Protein AF-A0A6A5YVD5-F1 (afdb_monomer_lite)

Sequence (168 aa):
MDSLTIDELMRSSALDKEKQLQRRLLCSKIELEDVVKTMSKLYEPVTNESWEDDMAPVLIGHARLYVFGEQHLVYNLKSLALFKLHKVLMHLTVFGTTPRAITELARYVYDNTLTNEGSDDMDPLRKIIVEFVAIHFPFYEQSPFHKDLMREGGDYPVDLLNVVAKWR

pLDDT: mean 85.33, std 11.87, range [46.28, 97.81]

Organism: NCBI:txid690887

Radius of gyration: 23.16 Å; chains: 1; bounding box: 52×34×79 Å

Secondary structure (DSSP, 8-state):
--SHHHHHHHHHHHHHHHHHHHHHHHHHHHHHHHHHHHHHHT-PPP---STT---HHHHHHHHHHHHHHHHTT-HHHHHHHHHHHHHHHHH----TTHHHHHHHHHHHHHHHS---TT-S---HHHHHHHHHHHHTHHHHHS-HHHHHHHHH-SHHHHHHHHHHHTT-

Structure (mmCIF, N/CA/C/O backbone):
data_AF-A0A6A5YVD5-F1
#
_entry.id   AF-A0A6A5YVD5-F1
#
loop_
_atom_site.group_PDB
_atom_site.id
_atom_site.type_symbol
_atom_site.label_atom_id
_atom_site.label_alt_id
_atom_site.label_comp_id
_atom_site.label_asym_id
_atom_site.label_entity_id
_atom_site.label_seq_id
_atom_site.pdbx_PDB_ins_code
_atom_site.Cartn_x
_atom_site.Cartn_y
_atom_site.Cartn_z
_atom_site.occupancy
_atom_site.B_iso_or_equiv
_atom_site.auth_seq_id
_atom_site.auth_comp_id
_atom_site.auth_asym_id
_atom_site.auth_atom_id
_atom_site.pdbx_PDB_model_num
ATOM 1 N N . MET A 1 1 ? -35.579 -0.989 60.856 1.00 46.28 1 MET A N 1
ATOM 2 C CA . MET A 1 1 ? -34.946 -2.297 60.634 1.00 46.28 1 MET A CA 1
ATOM 3 C C . MET A 1 1 ? -35.535 -2.943 59.391 1.00 46.28 1 MET A C 1
ATOM 5 O O . MET A 1 1 ? -36.512 -3.659 59.508 1.00 46.28 1 MET A O 1
ATOM 9 N N . ASP A 1 2 ? -35.067 -2.758 58.162 1.00 55.97 2 ASP A N 1
ATOM 10 C CA . ASP A 1 2 ? -34.168 -1.799 57.500 1.00 55.97 2 ASP A CA 1
ATOM 11 C C . ASP A 1 2 ? -34.195 -2.232 56.018 1.00 55.97 2 ASP A C 1
ATOM 13 O O . ASP A 1 2 ? -33.373 -3.025 55.578 1.00 55.97 2 ASP A O 1
ATOM 17 N N . SER A 1 3 ? -35.220 -1.832 55.256 1.00 55.12 3 SER A N 1
ATOM 18 C CA . SER A 1 3 ? -35.324 -2.180 53.824 1.00 55.12 3 SER A CA 1
ATOM 19 C C . SER A 1 3 ? -34.491 -1.255 52.930 1.00 55.12 3 SER A C 1
ATOM 21 O O . SER A 1 3 ? -34.108 -1.641 51.831 1.00 55.12 3 SER A O 1
ATOM 23 N N . LEU A 1 4 ? -34.161 -0.057 53.425 1.00 54.00 4 LEU A N 1
ATOM 24 C CA . LEU A 1 4 ? -33.327 0.938 52.744 1.00 54.00 4 LEU A CA 1
ATOM 25 C C . LEU A 1 4 ? -31.858 0.500 52.610 1.00 54.00 4 LEU A C 1
ATOM 27 O O . LEU A 1 4 ? -31.199 0.875 51.646 1.00 54.00 4 LEU A O 1
ATOM 31 N N . THR A 1 5 ? -31.358 -0.355 53.505 1.00 70.00 5 THR A N 1
ATOM 32 C CA . THR A 1 5 ? -29.959 -0.814 53.491 1.00 70.00 5 THR A CA 1
ATOM 33 C C . THR A 1 5 ? -29.679 -1.890 52.449 1.00 70.00 5 THR A C 1
ATOM 35 O O . THR A 1 5 ? -28.557 -1.954 51.959 1.00 70.00 5 THR A O 1
ATOM 38 N N . ILE A 1 6 ? -30.659 -2.725 52.079 1.00 68.06 6 ILE A N 1
ATOM 39 C CA . ILE A 1 6 ? -30.453 -3.794 51.084 1.00 68.06 6 ILE A CA 1
ATOM 40 C C . ILE A 1 6 ? -30.324 -3.201 49.676 1.00 68.06 6 ILE A C 1
ATOM 42 O O . ILE A 1 6 ? -29.406 -3.572 48.945 1.00 68.06 6 ILE A O 1
ATOM 46 N N . ASP A 1 7 ? -31.176 -2.241 49.310 1.00 72.25 7 ASP A N 1
ATOM 47 C CA . ASP A 1 7 ? -31.095 -1.558 48.010 1.00 72.25 7 ASP A CA 1
ATOM 48 C C . ASP A 1 7 ? -29.817 -0.715 47.877 1.00 72.25 7 ASP A C 1
ATOM 50 O O . ASP A 1 7 ? -29.193 -0.686 46.810 1.00 72.25 7 ASP A O 1
ATOM 54 N N . GLU A 1 8 ? -29.376 -0.072 48.961 1.00 75.00 8 GLU A N 1
ATOM 55 C CA . GLU A 1 8 ? -28.088 0.628 49.007 1.00 75.00 8 GLU A CA 1
ATOM 56 C C . GLU A 1 8 ? -26.902 -0.339 48.874 1.00 75.00 8 GLU A C 1
ATOM 58 O O . GLU A 1 8 ? -25.958 -0.051 48.131 1.00 75.00 8 GLU A O 1
ATOM 63 N N . LEU A 1 9 ? -26.970 -1.521 49.501 1.00 73.38 9 LEU A N 1
ATOM 64 C CA . LEU A 1 9 ? -25.958 -2.571 49.345 1.00 73.38 9 LEU A CA 1
ATOM 65 C C . LEU A 1 9 ? -25.892 -3.090 47.903 1.00 73.38 9 LEU A C 1
ATOM 67 O O . LEU A 1 9 ? -24.804 -3.277 47.355 1.00 73.38 9 LEU A O 1
ATOM 71 N N . MET A 1 10 ? -27.052 -3.305 47.279 1.00 74.56 10 MET A N 1
ATOM 72 C CA . MET A 1 10 ? -27.159 -3.807 45.908 1.00 74.56 10 MET A CA 1
ATOM 73 C C . MET A 1 10 ? -26.636 -2.783 44.893 1.00 74.56 10 MET A C 1
ATOM 75 O O . MET A 1 10 ? -25.894 -3.159 43.983 1.00 74.56 10 MET A O 1
ATOM 79 N N . ARG A 1 11 ? -26.929 -1.486 45.076 1.00 73.56 11 ARG A N 1
ATOM 80 C CA . ARG A 1 11 ? -26.352 -0.406 44.251 1.00 73.56 11 ARG A CA 1
ATOM 81 C C . ARG A 1 11 ? -24.844 -0.265 44.442 1.00 73.56 11 ARG A C 1
ATOM 83 O O . ARG A 1 11 ? -24.129 -0.109 43.456 1.00 73.56 11 ARG A O 1
ATOM 90 N N . SER A 1 12 ? -24.358 -0.356 45.680 1.00 75.25 12 SER A N 1
ATOM 91 C CA . SER A 1 12 ? -22.923 -0.315 45.991 1.00 75.25 12 SER A CA 1
ATOM 92 C C . SER A 1 12 ? -22.172 -1.481 45.333 1.00 75.25 12 SER A C 1
ATOM 94 O O . SER A 1 12 ? -21.167 -1.273 44.653 1.00 75.25 12 SER A O 1
ATOM 96 N N . SER A 1 13 ? -22.720 -2.699 45.423 1.00 83.06 13 SER A N 1
ATOM 97 C CA . SER A 1 13 ? -22.162 -3.892 44.773 1.00 83.06 13 SER A CA 1
ATOM 98 C C . SER A 1 13 ? -22.166 -3.792 43.244 1.00 83.06 13 SER A C 1
ATOM 100 O O . SER A 1 13 ? -21.196 -4.190 42.597 1.00 83.06 13 SER A O 1
ATOM 102 N N . ALA A 1 14 ? -23.235 -3.253 42.649 1.00 78.81 14 ALA A N 1
ATOM 103 C CA . ALA A 1 14 ? -23.323 -3.055 41.204 1.00 78.81 14 ALA A CA 1
ATOM 104 C C . ALA A 1 14 ? -22.283 -2.039 40.698 1.00 78.81 14 ALA A C 1
ATOM 106 O O . ALA A 1 14 ? -21.592 -2.313 39.716 1.00 78.81 14 ALA A O 1
ATOM 107 N N . LEU A 1 15 ? -22.109 -0.919 41.408 1.00 76.94 15 LEU A N 1
ATOM 108 C CA . LEU A 1 15 ? -21.115 0.105 41.076 1.00 76.94 15 LEU A CA 1
ATOM 109 C C . LEU A 1 15 ? -19.675 -0.424 41.197 1.00 76.94 15 LEU A C 1
ATOM 111 O O . LEU A 1 15 ? -18.804 -0.061 40.406 1.00 76.94 15 LEU A O 1
ATOM 115 N N . ASP A 1 16 ? -19.415 -1.298 42.170 1.00 87.19 16 ASP A N 1
ATOM 116 C CA . ASP A 1 16 ? -18.094 -1.899 42.365 1.00 87.19 16 ASP A CA 1
ATOM 117 C C . ASP A 1 16 ? -17.755 -2.919 41.262 1.00 87.19 16 ASP A C 1
ATOM 119 O O . ASP A 1 16 ? -16.641 -2.936 40.731 1.00 87.19 16 ASP A O 1
ATOM 123 N N . LYS A 1 17 ? -18.752 -3.702 40.823 1.00 83.06 17 LYS A N 1
ATOM 124 C CA . LYS A 1 17 ? -18.629 -4.600 39.662 1.00 83.06 17 LYS A CA 1
ATOM 125 C C . LYS A 1 17 ? -18.361 -3.833 38.368 1.00 83.06 17 LYS A C 1
ATOM 127 O O . LYS A 1 17 ? -17.508 -4.251 37.588 1.00 83.06 17 LYS A O 1
ATOM 132 N N . GLU A 1 18 ? -19.042 -2.710 38.148 1.00 82.38 18 GLU A N 1
ATOM 133 C CA . GLU A 1 18 ? -18.822 -1.860 36.974 1.00 82.38 18 GLU A CA 1
ATOM 134 C C . GLU A 1 18 ? -17.401 -1.279 36.958 1.00 82.38 18 GLU A C 1
ATOM 136 O O . GLU A 1 18 ? -16.694 -1.385 35.953 1.00 82.38 18 GLU A O 1
ATOM 141 N N . LYS A 1 19 ? -16.924 -0.760 38.097 1.00 78.12 19 LYS A N 1
ATOM 142 C CA . LYS A 1 19 ? -15.542 -0.273 38.242 1.00 78.12 19 LYS A CA 1
ATOM 143 C C . LYS A 1 19 ? -14.507 -1.376 38.021 1.00 78.12 19 LYS A C 1
ATOM 145 O O . LYS A 1 19 ? -13.480 -1.125 37.387 1.00 78.12 19 LYS A O 1
ATOM 150 N N . GLN A 1 20 ? -14.750 -2.593 38.512 1.00 84.56 20 GLN A N 1
ATOM 151 C CA . GLN A 1 20 ? -13.879 -3.741 38.235 1.00 84.56 20 GLN A CA 1
ATOM 152 C C . GLN A 1 20 ? -13.856 -4.096 36.748 1.00 84.56 20 GLN A C 1
ATOM 154 O O . GLN A 1 20 ? -12.785 -4.366 36.204 1.00 84.56 20 GLN A O 1
ATOM 159 N N . LEU A 1 21 ? -15.010 -4.069 36.080 1.00 76.44 21 LEU A N 1
ATOM 160 C CA . LEU A 1 21 ? -15.103 -4.358 34.652 1.00 76.44 21 LEU A CA 1
ATOM 161 C C . LEU A 1 21 ? -14.338 -3.314 33.828 1.00 76.44 21 LEU A C 1
ATOM 163 O O . LEU A 1 21 ? -13.532 -3.680 32.975 1.00 76.44 21 LEU A O 1
ATOM 167 N N . GLN A 1 22 ? -14.508 -2.028 34.143 1.00 76.69 22 GLN A N 1
ATOM 168 C CA . GLN A 1 22 ? -13.778 -0.932 33.501 1.00 76.69 22 GLN A CA 1
ATOM 169 C C . GLN A 1 22 ? -12.262 -1.051 33.709 1.00 76.69 22 GLN A C 1
ATOM 171 O O . GLN A 1 22 ? -11.500 -0.898 32.756 1.00 76.69 22 GLN A O 1
ATOM 176 N N . ARG A 1 23 ? -11.808 -1.396 34.924 1.00 77.25 23 ARG A N 1
ATOM 177 C CA . ARG A 1 23 ? -10.381 -1.642 35.201 1.00 77.25 23 ARG A CA 1
ATOM 178 C C . ARG A 1 23 ? -9.830 -2.820 34.404 1.00 77.25 23 ARG A C 1
ATOM 180 O O . ARG A 1 23 ? -8.729 -2.714 33.875 1.00 77.25 23 ARG A O 1
ATOM 187 N N . ARG A 1 24 ? -10.579 -3.922 34.290 1.00 80.50 24 ARG A N 1
ATOM 188 C CA . ARG A 1 24 ? -10.171 -5.093 33.494 1.00 80.50 24 ARG A CA 1
ATOM 189 C C . ARG A 1 24 ? -10.073 -4.764 32.010 1.00 80.50 24 ARG A C 1
ATOM 191 O O . ARG A 1 24 ? -9.079 -5.122 31.388 1.00 80.50 24 ARG A O 1
ATOM 198 N N . LEU A 1 25 ? -11.062 -4.056 31.466 1.00 77.62 25 LEU A N 1
ATOM 199 C CA . LEU A 1 25 ? -11.047 -3.600 30.076 1.00 77.62 25 LEU A CA 1
ATOM 200 C C . LEU A 1 25 ? -9.847 -2.686 29.814 1.00 77.62 25 LEU A C 1
ATOM 202 O O . LEU A 1 25 ? -9.116 -2.901 28.850 1.00 77.62 25 LEU A O 1
ATOM 206 N N . LEU A 1 26 ? -9.586 -1.730 30.708 1.00 69.38 26 LEU A N 1
ATOM 207 C CA . LEU A 1 26 ? -8.443 -0.829 30.594 1.00 69.38 26 LEU A CA 1
ATOM 208 C C . LEU A 1 26 ? -7.100 -1.577 30.675 1.00 69.38 26 LEU A C 1
ATOM 210 O O . LEU A 1 26 ? -6.241 -1.353 29.830 1.00 69.38 26 LEU A O 1
ATOM 214 N N . CYS A 1 27 ? -6.937 -2.500 31.630 1.00 61.19 27 CYS A N 1
ATOM 215 C CA . CYS A 1 27 ? -5.726 -3.321 31.766 1.00 61.19 27 CYS A CA 1
ATOM 216 C C . CYS A 1 27 ? -5.493 -4.188 30.520 1.00 61.19 27 CYS A C 1
ATOM 218 O O . CYS A 1 27 ? -4.401 -4.182 29.964 1.00 61.19 27 CYS A O 1
ATOM 220 N N . SER A 1 28 ? -6.545 -4.844 30.012 1.00 61.09 28 SER A N 1
ATOM 221 C CA . SER A 1 28 ? -6.461 -5.651 28.788 1.00 61.09 28 SER A CA 1
ATOM 222 C C . SER A 1 28 ? -6.093 -4.819 27.558 1.00 61.09 28 SER A C 1
ATOM 224 O O . SER A 1 28 ? -5.348 -5.278 26.698 1.00 61.09 28 SER A O 1
ATOM 226 N N . LYS A 1 29 ? -6.575 -3.572 27.480 1.00 68.75 29 LYS A N 1
ATOM 227 C CA . LYS A 1 29 ? -6.246 -2.655 26.389 1.00 68.75 29 LYS A CA 1
ATOM 228 C C . LYS A 1 29 ? -4.763 -2.276 26.416 1.00 68.75 29 LYS A C 1
ATOM 230 O O . LYS A 1 29 ? -4.119 -2.341 25.376 1.00 68.75 29 LYS A O 1
ATOM 235 N N . ILE A 1 30 ? -4.230 -1.958 27.598 1.00 65.75 30 ILE A N 1
ATOM 236 C CA . ILE A 1 30 ? -2.808 -1.634 27.798 1.00 65.75 30 ILE A CA 1
ATOM 237 C C . ILE A 1 30 ? -1.920 -2.839 27.447 1.00 65.75 30 ILE A C 1
ATOM 239 O O . ILE A 1 30 ? -0.968 -2.698 26.685 1.00 65.75 30 ILE A O 1
ATOM 243 N N . GLU A 1 31 ? -2.261 -4.037 27.930 1.00 70.75 31 GLU A N 1
ATOM 244 C CA . GLU A 1 31 ? -1.510 -5.265 27.626 1.00 70.75 31 GLU A CA 1
ATOM 245 C C . GLU A 1 31 ? -1.494 -5.573 26.123 1.00 70.75 31 GLU A C 1
ATOM 247 O O . GLU A 1 31 ? -0.453 -5.920 25.564 1.00 70.75 31 GLU A O 1
ATOM 252 N N . LEU A 1 32 ? -2.630 -5.405 25.441 1.00 63.78 32 LEU A N 1
ATOM 253 C CA . LEU A 1 32 ? -2.715 -5.595 23.995 1.00 63.78 32 LEU A CA 1
ATOM 254 C C . LEU A 1 32 ? -1.869 -4.571 23.227 1.00 63.78 32 LEU A C 1
ATOM 256 O O . LEU A 1 32 ? -1.221 -4.943 22.249 1.00 63.78 32 LEU A O 1
ATOM 260 N N . GLU A 1 33 ? -1.843 -3.308 23.657 1.00 72.06 33 GLU A N 1
ATOM 261 C CA . GLU A 1 33 ? -1.006 -2.267 23.047 1.00 72.06 33 GLU A CA 1
ATOM 262 C C . GLU A 1 33 ? 0.495 -2.590 23.187 1.00 72.06 33 GLU A C 1
ATOM 264 O O . GLU A 1 33 ? 1.237 -2.516 22.201 1.00 72.06 33 GLU A O 1
ATOM 269 N N . ASP A 1 34 ? 0.941 -3.035 24.365 1.00 74.38 34 ASP A N 1
ATOM 270 C CA . ASP A 1 34 ? 2.340 -3.412 24.610 1.00 74.38 34 ASP A CA 1
ATOM 271 C C . ASP A 1 34 ? 2.759 -4.687 23.862 1.00 74.38 34 ASP A C 1
ATOM 273 O O . ASP A 1 34 ? 3.868 -4.755 23.315 1.00 74.38 34 ASP A O 1
ATOM 277 N N . VAL A 1 35 ? 1.874 -5.686 23.769 1.00 70.62 35 VAL A N 1
ATOM 278 C CA . VAL A 1 35 ? 2.112 -6.901 22.972 1.00 70.62 35 VAL A CA 1
ATOM 279 C C . VAL A 1 35 ? 2.253 -6.549 21.494 1.00 70.62 35 VAL A C 1
ATOM 281 O O . VAL A 1 35 ? 3.215 -6.975 20.855 1.00 70.62 35 VAL A O 1
ATOM 284 N N . VAL A 1 36 ? 1.354 -5.726 20.948 1.00 66.62 36 VAL A N 1
ATOM 285 C CA . VAL A 1 36 ? 1.413 -5.281 19.546 1.00 66.62 36 VAL A CA 1
ATOM 286 C C . VAL A 1 36 ? 2.699 -4.503 19.276 1.00 66.62 36 VAL A C 1
ATOM 288 O O . VAL A 1 36 ? 3.376 -4.758 18.277 1.00 66.62 36 VAL A O 1
ATOM 291 N N . LYS A 1 37 ? 3.090 -3.608 20.187 1.00 69.12 37 LYS A N 1
ATOM 292 C CA . LYS A 1 37 ? 4.333 -2.832 20.094 1.00 69.12 37 LYS A CA 1
ATOM 293 C C . LYS A 1 37 ? 5.582 -3.715 20.148 1.00 69.12 37 LYS A C 1
ATOM 295 O O . LYS A 1 37 ? 6.540 -3.479 19.412 1.00 69.12 37 LYS A O 1
ATOM 300 N N . THR A 1 38 ? 5.570 -4.749 20.983 1.00 75.38 38 THR A N 1
ATOM 301 C CA . THR A 1 38 ? 6.674 -5.712 21.098 1.00 75.38 38 THR A CA 1
ATOM 302 C C . THR A 1 38 ? 6.762 -6.604 19.860 1.00 75.38 38 THR A C 1
ATOM 304 O O . THR A 1 38 ? 7.831 -6.724 19.267 1.00 75.38 38 THR A O 1
ATOM 307 N N . MET A 1 39 ? 5.637 -7.154 19.394 1.00 70.50 39 MET A N 1
ATOM 308 C CA . MET A 1 39 ? 5.572 -7.954 18.163 1.00 70.50 39 MET A CA 1
ATOM 309 C C . MET A 1 39 ? 5.971 -7.149 16.920 1.00 70.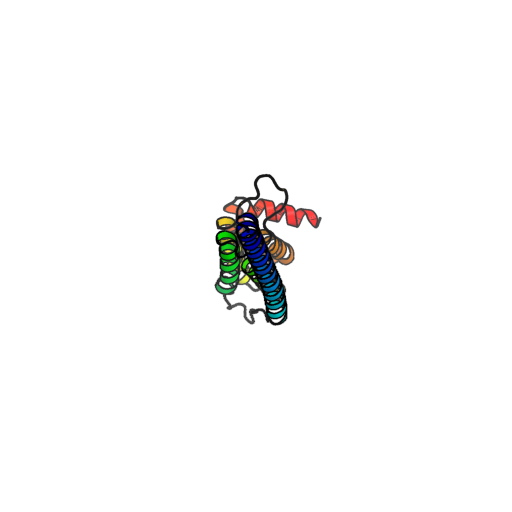50 39 MET A C 1
ATOM 311 O O . MET A 1 39 ? 6.584 -7.688 16.005 1.00 70.50 39 MET A O 1
ATOM 315 N N . SER A 1 40 ? 5.651 -5.854 16.893 1.00 66.25 40 SER A N 1
ATOM 316 C CA . SER A 1 40 ? 6.081 -4.913 15.856 1.00 66.25 40 SER A CA 1
ATOM 317 C C . SER A 1 40 ? 7.605 -4.721 15.849 1.00 66.25 40 SER A C 1
ATOM 319 O O . SER A 1 40 ? 8.207 -4.722 14.777 1.00 66.25 40 SER A O 1
ATOM 321 N N . LYS A 1 41 ? 8.252 -4.630 17.021 1.00 70.00 41 LYS A N 1
ATOM 322 C CA . LYS A 1 41 ? 9.721 -4.537 17.129 1.00 70.00 41 LYS A CA 1
ATOM 323 C C . LYS A 1 41 ? 10.456 -5.805 16.696 1.00 70.00 41 LYS A C 1
ATOM 325 O O . LYS A 1 41 ? 11.581 -5.699 16.228 1.00 70.00 41 LYS A O 1
ATOM 330 N N . LEU A 1 42 ? 9.840 -6.970 16.874 1.00 76.81 42 LEU A N 1
ATOM 331 C CA . LEU A 1 42 ? 10.429 -8.272 16.546 1.00 76.81 42 LEU A CA 1
ATOM 332 C C . LEU A 1 42 ? 10.140 -8.725 15.108 1.00 76.81 42 LEU A C 1
ATOM 334 O O . LEU A 1 42 ? 10.544 -9.816 14.719 1.00 76.81 42 LEU A O 1
ATOM 338 N N . TYR A 1 43 ? 9.401 -7.933 14.330 1.00 81.50 43 TYR A N 1
ATOM 339 C CA . TYR A 1 43 ? 9.059 -8.304 12.965 1.00 81.50 43 TYR A CA 1
ATOM 340 C C . TYR A 1 43 ? 10.217 -8.013 12.010 1.00 81.50 43 TYR A C 1
ATOM 342 O O . TYR A 1 43 ? 10.510 -6.854 11.706 1.00 81.50 43 TYR A O 1
ATOM 350 N N . GLU A 1 44 ? 10.818 -9.079 11.495 1.00 85.06 44 GLU A N 1
ATOM 351 C CA . GLU A 1 44 ? 11.715 -9.025 10.346 1.00 85.06 44 GLU A CA 1
ATOM 352 C C . GLU A 1 44 ? 10.873 -9.075 9.059 1.00 85.06 44 GLU A C 1
ATOM 354 O O . GLU A 1 44 ? 10.067 -9.997 8.886 1.00 85.06 44 GLU A O 1
ATOM 359 N N . PRO A 1 45 ? 10.969 -8.061 8.179 1.00 82.88 45 PRO A N 1
ATOM 360 C CA . PRO A 1 45 ? 10.186 -8.033 6.956 1.00 82.88 45 PRO A CA 1
ATOM 361 C C . PRO A 1 45 ? 10.681 -9.097 5.980 1.00 82.88 45 PRO A C 1
ATOM 363 O O . PRO A 1 45 ? 11.880 -9.246 5.769 1.00 82.88 45 PRO A O 1
ATOM 366 N N . VAL A 1 46 ? 9.740 -9.783 5.330 1.00 84.62 46 VAL A N 1
ATOM 367 C CA . VAL A 1 46 ? 10.060 -10.593 4.151 1.00 84.62 46 VAL A CA 1
ATOM 368 C C . VAL A 1 46 ? 10.552 -9.653 3.053 1.00 84.62 46 VAL A C 1
ATOM 370 O O . VAL A 1 46 ? 9.842 -8.714 2.684 1.00 84.62 46 VAL A O 1
ATOM 373 N N . THR A 1 47 ? 11.751 -9.907 2.546 1.00 83.00 47 THR A N 1
ATOM 374 C CA . THR A 1 47 ? 12.360 -9.182 1.428 1.00 83.00 47 THR A CA 1
ATOM 375 C C . THR A 1 47 ? 12.426 -10.074 0.200 1.00 83.00 47 THR A C 1
ATOM 377 O O . THR A 1 47 ? 12.463 -11.296 0.321 1.00 83.00 47 THR A O 1
ATOM 380 N N . ASN A 1 48 ? 12.465 -9.460 -0.978 1.00 84.81 48 ASN A N 1
ATOM 381 C CA . ASN A 1 48 ? 12.852 -10.159 -2.193 1.00 84.81 48 ASN A CA 1
ATOM 382 C C . ASN A 1 48 ? 14.379 -10.192 -2.315 1.00 84.81 48 ASN A C 1
ATOM 384 O O . ASN A 1 48 ? 15.050 -9.183 -2.093 1.00 84.81 48 ASN A O 1
ATOM 388 N N . GLU A 1 49 ? 14.913 -11.349 -2.688 1.00 85.38 49 GLU A N 1
ATOM 389 C CA . GLU A 1 49 ? 16.339 -11.541 -2.971 1.00 85.38 49 GLU A CA 1
ATOM 390 C C . GLU A 1 49 ? 16.598 -11.594 -4.482 1.00 85.38 49 GLU A C 1
ATOM 392 O O . GLU A 1 49 ? 17.702 -11.297 -4.941 1.00 85.38 49 GLU A O 1
ATOM 397 N N . SER A 1 50 ? 15.566 -11.928 -5.262 1.00 81.19 50 SER A N 1
ATOM 398 C CA . SER A 1 50 ? 15.631 -12.096 -6.708 1.00 81.19 50 SER A CA 1
ATOM 399 C C . SER A 1 50 ? 14.577 -11.265 -7.438 1.00 81.19 50 SER A C 1
ATOM 401 O O . SER A 1 50 ? 13.519 -10.915 -6.913 1.00 81.19 50 SER A O 1
ATOM 403 N N . TRP A 1 51 ? 14.852 -10.983 -8.711 1.00 76.38 51 TRP A N 1
ATOM 404 C CA . TRP A 1 51 ? 13.900 -10.371 -9.635 1.00 76.38 51 TRP A CA 1
ATOM 405 C C . TRP A 1 51 ? 12.743 -11.310 -10.004 1.00 76.38 51 TRP A C 1
ATOM 407 O O . TRP A 1 51 ? 11.730 -10.833 -10.508 1.00 76.38 51 TRP A O 1
ATOM 417 N N . GLU A 1 52 ? 12.871 -12.614 -9.754 1.00 77.56 52 GLU A N 1
ATOM 418 C CA . GLU A 1 52 ? 11.817 -13.614 -9.988 1.00 77.56 52 GLU A CA 1
ATOM 419 C C . GLU A 1 52 ? 10.791 -13.683 -8.846 1.00 77.56 52 GLU A C 1
ATOM 421 O O . GLU A 1 52 ? 9.701 -14.222 -9.039 1.00 77.56 52 GLU A O 1
ATOM 426 N N . ASP A 1 53 ? 11.110 -13.117 -7.678 1.00 84.31 53 ASP A N 1
ATOM 427 C CA . ASP A 1 53 ? 10.267 -13.220 -6.489 1.00 84.31 53 ASP A CA 1
ATOM 428 C C . ASP A 1 53 ? 8.958 -12.437 -6.672 1.00 84.31 53 ASP A C 1
ATOM 430 O O . ASP A 1 53 ? 8.948 -11.204 -6.769 1.00 84.31 53 ASP A O 1
ATOM 434 N N . ASP A 1 54 ? 7.826 -13.147 -6.677 1.00 87.69 54 ASP A N 1
ATOM 435 C CA . ASP A 1 54 ? 6.506 -12.518 -6.685 1.00 87.69 54 ASP A CA 1
ATOM 436 C C . ASP A 1 54 ? 6.094 -12.123 -5.261 1.00 87.69 54 ASP A C 1
ATOM 438 O O . ASP A 1 54 ? 5.610 -12.932 -4.466 1.00 87.69 54 ASP A O 1
ATOM 442 N N . MET A 1 55 ? 6.279 -10.842 -4.941 1.00 92.06 55 MET A N 1
ATOM 443 C CA . MET A 1 55 ? 5.918 -10.273 -3.640 1.00 92.06 55 MET A CA 1
ATOM 444 C C . MET A 1 55 ? 4.430 -9.914 -3.520 1.00 92.06 55 MET A C 1
ATOM 446 O O . MET A 1 55 ? 3.983 -9.567 -2.422 1.00 92.06 55 MET A O 1
ATOM 450 N N . ALA A 1 56 ? 3.636 -10.009 -4.597 1.00 93.50 56 ALA A N 1
ATOM 451 C CA . ALA A 1 56 ? 2.224 -9.623 -4.576 1.00 93.50 56 ALA A CA 1
ATOM 452 C C . ALA A 1 56 ? 1.413 -10.350 -3.483 1.00 93.50 56 ALA A C 1
ATOM 454 O O . ALA A 1 56 ? 0.710 -9.668 -2.731 1.00 93.50 56 ALA A O 1
ATOM 455 N N . PRO A 1 57 ? 1.537 -11.682 -3.283 1.00 94.88 57 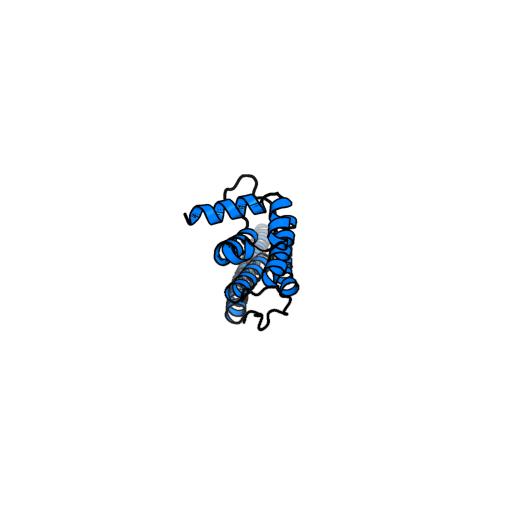PRO A N 1
ATOM 456 C CA . PRO A 1 57 ? 0.775 -12.387 -2.251 1.00 94.88 57 PRO A CA 1
ATOM 457 C C . PRO A 1 57 ? 1.089 -11.906 -0.830 1.00 94.88 57 PRO A C 1
ATOM 459 O O . PRO A 1 57 ? 0.185 -11.807 0.000 1.00 94.88 57 PRO A O 1
ATOM 462 N N . VAL A 1 58 ? 2.355 -11.572 -0.550 1.00 93.94 58 VAL A N 1
ATOM 463 C CA . VAL A 1 58 ? 2.791 -11.067 0.762 1.00 93.94 58 VAL A CA 1
ATOM 464 C C . VAL A 1 58 ? 2.212 -9.677 1.009 1.00 93.94 58 VAL A C 1
ATOM 466 O O . VAL A 1 58 ? 1.623 -9.424 2.062 1.00 93.94 58 VAL A O 1
ATOM 469 N N . LEU A 1 59 ? 2.338 -8.785 0.026 1.00 95.88 59 LEU A N 1
ATOM 470 C CA . LEU A 1 59 ? 1.851 -7.411 0.115 1.00 95.88 59 LEU A CA 1
ATOM 471 C C . LEU A 1 59 ? 0.323 -7.360 0.259 1.00 95.88 59 LEU A C 1
ATOM 473 O O . LEU A 1 59 ? -0.199 -6.725 1.178 1.00 95.88 59 LEU A O 1
ATOM 477 N N . ILE A 1 60 ? -0.394 -8.090 -0.601 1.00 97.38 60 ILE A N 1
ATOM 478 C CA . ILE A 1 60 ? -1.859 -8.188 -0.568 1.00 97.38 60 ILE A CA 1
ATOM 479 C C . ILE A 1 60 ? -2.324 -8.871 0.724 1.00 97.38 60 ILE A C 1
ATOM 481 O O . ILE A 1 60 ? -3.360 -8.500 1.270 1.00 97.38 60 ILE A O 1
ATOM 485 N N . GLY A 1 61 ? -1.561 -9.827 1.261 1.00 97.19 61 GLY A N 1
ATOM 486 C CA . GLY A 1 61 ? -1.841 -10.451 2.555 1.00 97.19 61 GLY A CA 1
ATOM 487 C C . GLY A 1 61 ? -1.918 -9.435 3.699 1.00 97.19 61 GLY A C 1
ATOM 488 O O . GLY A 1 61 ? -2.884 -9.445 4.466 1.00 97.19 61 GLY A O 1
ATOM 489 N N . HIS A 1 62 ? -0.959 -8.507 3.782 1.00 9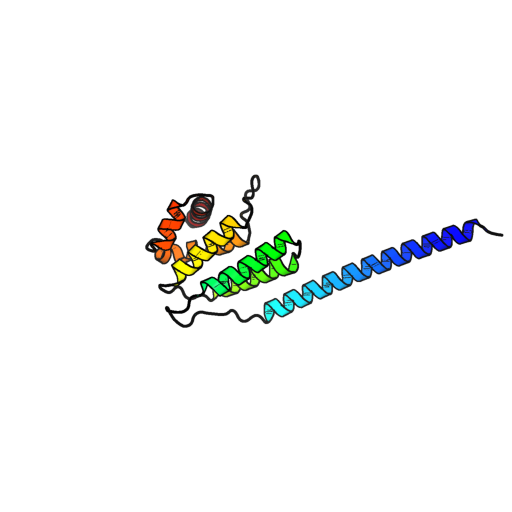6.12 62 HIS A N 1
ATOM 490 C CA . HIS A 1 62 ? -1.008 -7.431 4.782 1.00 96.12 62 HIS A CA 1
ATOM 491 C C . HIS A 1 62 ? -2.161 -6.457 4.528 1.00 96.12 62 HIS A C 1
ATOM 493 O O . HIS A 1 62 ? -2.851 -6.079 5.473 1.00 96.12 62 HIS A O 1
ATOM 499 N N . ALA A 1 63 ? -2.424 -6.091 3.271 1.00 97.62 63 ALA A N 1
ATOM 500 C CA . ALA A 1 63 ? -3.550 -5.220 2.932 1.00 97.62 63 ALA A CA 1
ATOM 501 C C . ALA A 1 63 ? -4.907 -5.853 3.293 1.00 97.62 63 ALA A C 1
ATOM 503 O O . ALA A 1 63 ? -5.772 -5.182 3.850 1.00 97.62 63 ALA A O 1
ATOM 504 N N . ARG A 1 64 ? -5.080 -7.161 3.070 1.00 97.81 64 ARG A N 1
ATOM 505 C CA . ARG A 1 64 ? -6.274 -7.908 3.498 1.00 97.81 64 ARG A CA 1
ATOM 506 C C . ARG A 1 64 ? -6.455 -7.876 5.008 1.00 97.81 64 ARG A C 1
ATOM 508 O O . ARG A 1 64 ? -7.566 -7.658 5.475 1.00 97.81 64 ARG A O 1
ATOM 515 N N . LEU A 1 65 ? -5.378 -8.061 5.774 1.00 96.81 65 LEU A N 1
ATOM 516 C CA . LEU A 1 65 ? -5.430 -7.959 7.237 1.00 96.81 65 LEU A CA 1
ATOM 517 C C . LEU A 1 65 ? -5.768 -6.542 7.708 1.00 96.81 65 LEU A C 1
ATOM 519 O O . LEU A 1 65 ? -6.485 -6.389 8.695 1.00 96.81 65 LEU A O 1
ATOM 523 N N . TYR A 1 66 ? -5.290 -5.518 7.001 1.00 96.69 66 TYR A N 1
ATOM 524 C CA . TYR A 1 66 ? -5.659 -4.132 7.270 1.00 96.69 66 TYR A CA 1
ATOM 525 C C . TYR A 1 66 ? -7.158 -3.900 7.062 1.00 96.69 66 TYR A C 1
ATOM 527 O O . TYR A 1 66 ? -7.836 -3.439 7.979 1.00 96.69 66 TYR A O 1
ATOM 535 N N . VAL A 1 67 ? -7.675 -4.272 5.885 1.00 96.50 67 VAL A N 1
ATOM 536 C CA . VAL A 1 67 ? -9.096 -4.138 5.526 1.00 96.50 67 VAL A CA 1
ATOM 537 C C . VAL A 1 67 ? -9.968 -4.935 6.494 1.00 96.50 67 VAL A C 1
ATOM 539 O O . VAL A 1 67 ? -10.960 -4.418 6.996 1.00 96.50 67 VAL A O 1
ATOM 542 N N . PHE A 1 68 ? -9.563 -6.158 6.838 1.00 96.94 68 PHE A N 1
ATOM 543 C CA . PHE A 1 68 ? -10.240 -6.980 7.839 1.00 96.94 68 PHE A CA 1
ATOM 544 C C . PHE A 1 68 ? -10.269 -6.294 9.213 1.00 96.94 68 PHE A C 1
ATOM 546 O O . PHE A 1 68 ? -11.304 -6.261 9.877 1.00 96.94 68 PHE A O 1
ATOM 553 N N . GLY A 1 69 ? -9.140 -5.722 9.640 1.00 94.25 69 GLY A N 1
ATOM 554 C CA . GLY A 1 69 ? -9.047 -4.975 10.890 1.00 94.25 69 GLY A CA 1
ATOM 555 C C . GLY A 1 69 ? -9.991 -3.774 10.926 1.00 94.25 69 GLY A C 1
ATOM 556 O O . GLY A 1 69 ? -10.594 -3.521 11.965 1.00 94.25 69 GLY A O 1
ATOM 557 N N . GLU A 1 70 ? -10.165 -3.080 9.802 1.00 93.44 70 GLU A N 1
ATOM 558 C CA . GLU A 1 70 ? -11.134 -1.988 9.679 1.00 93.44 70 GLU A CA 1
ATOM 559 C C . GLU A 1 70 ? -12.581 -2.495 9.717 1.00 93.44 70 GLU A C 1
ATOM 561 O O . GLU A 1 70 ? -13.365 -2.059 10.556 1.00 93.44 70 GLU A O 1
ATOM 566 N N . GLN A 1 71 ? -12.926 -3.469 8.870 1.00 94.31 71 GLN A N 1
ATOM 567 C CA . GLN A 1 71 ? -14.288 -4.003 8.745 1.00 94.31 71 GLN A CA 1
ATOM 568 C C . GLN A 1 71 ? -14.822 -4.604 10.051 1.00 94.31 71 GLN A C 1
ATOM 570 O O . GLN A 1 71 ? -16.016 -4.524 10.334 1.00 94.31 71 GLN A O 1
ATOM 575 N N . HIS A 1 72 ? -13.940 -5.199 10.855 1.00 95.00 72 HIS A N 1
ATOM 576 C CA . HIS A 1 72 ? -14.293 -5.830 12.126 1.00 95.00 72 HIS A CA 1
ATOM 577 C C . HIS A 1 72 ? -13.941 -4.980 13.357 1.00 95.00 72 HIS A C 1
ATOM 579 O O . HIS A 1 72 ? -14.031 -5.477 14.479 1.00 95.00 72 HIS A O 1
ATOM 585 N N . LEU A 1 73 ? -13.549 -3.712 13.168 1.00 92.19 73 LEU A N 1
ATOM 586 C CA . LEU A 1 73 ? -13.194 -2.765 14.238 1.00 92.19 73 LEU A CA 1
ATOM 587 C C . LEU A 1 73 ? -12.077 -3.277 15.170 1.00 92.19 73 LEU A C 1
ATOM 589 O O . LEU A 1 73 ? -11.990 -2.918 16.347 1.00 92.19 73 LEU A O 1
ATOM 593 N N . VAL A 1 74 ? -11.184 -4.113 14.638 1.00 93.75 74 VAL A N 1
ATOM 594 C CA . VAL A 1 74 ? -9.995 -4.627 15.326 1.00 93.75 74 VAL A CA 1
ATOM 595 C C . VAL A 1 74 ? -8.813 -3.705 15.015 1.00 93.75 74 VAL A C 1
ATOM 597 O O . VAL A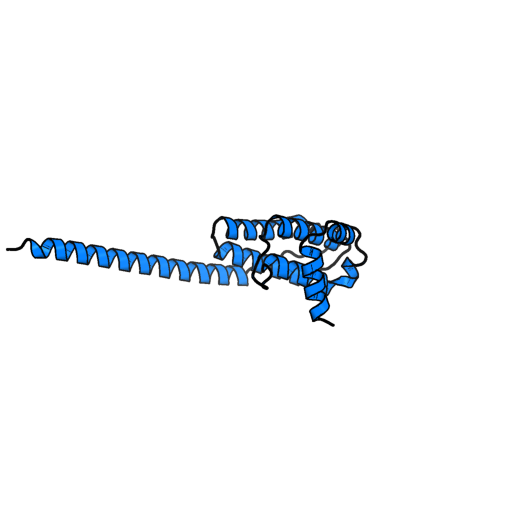 1 74 ? -7.861 -4.071 14.323 1.00 93.75 74 VAL A O 1
ATOM 600 N N . TYR A 1 75 ? -8.859 -2.477 15.536 1.00 89.19 75 TYR A N 1
ATOM 601 C CA . TYR A 1 75 ? -7.908 -1.408 15.186 1.00 89.19 75 TYR A CA 1
ATOM 602 C C . TYR A 1 75 ? -6.437 -1.743 15.471 1.00 89.19 75 TYR A C 1
ATOM 604 O O . TYR A 1 75 ? -5.542 -1.286 14.757 1.00 89.19 75 TYR A O 1
ATOM 612 N N . ASN A 1 76 ? -6.173 -2.583 16.475 1.00 88.69 76 ASN A N 1
ATOM 613 C CA . ASN A 1 76 ? -4.825 -3.070 16.772 1.00 88.69 76 ASN A CA 1
ATOM 614 C C . ASN A 1 76 ? -4.276 -3.941 15.632 1.00 88.69 76 ASN A C 1
ATOM 616 O O . ASN A 1 76 ? -3.107 -3.819 15.270 1.00 88.69 76 ASN A O 1
ATOM 620 N N . LEU A 1 77 ? -5.127 -4.778 15.030 1.00 90.62 77 LEU A N 1
ATOM 621 C CA . LEU A 1 77 ? -4.765 -5.591 13.871 1.00 90.62 77 LEU A CA 1
ATOM 622 C C . LEU A 1 77 ? -4.565 -4.714 12.634 1.00 90.62 77 LEU A C 1
ATOM 624 O O . LEU A 1 77 ? -3.550 -4.867 11.959 1.00 90.62 77 LEU A O 1
ATOM 628 N N . LYS A 1 78 ? -5.469 -3.754 12.391 1.00 92.31 78 LYS A N 1
ATOM 629 C CA . LYS A 1 78 ? -5.330 -2.758 11.314 1.00 92.31 78 LYS A CA 1
ATOM 630 C C . LYS A 1 78 ? -3.982 -2.034 11.396 1.00 92.31 78 LYS A C 1
ATOM 632 O O . LYS A 1 78 ? -3.217 -2.019 10.434 1.00 92.31 78 LYS A O 1
ATOM 637 N N . SER A 1 79 ? -3.659 -1.496 12.571 1.00 90.62 79 SER A N 1
ATOM 638 C CA . SER A 1 79 ? -2.413 -0.757 12.811 1.00 90.62 79 SER A CA 1
ATOM 639 C C . SER A 1 79 ? -1.175 -1.643 12.657 1.00 90.62 79 SER A C 1
ATOM 641 O O . SER A 1 79 ? -0.191 -1.231 12.043 1.00 90.62 79 SER A O 1
ATOM 643 N N . LEU A 1 80 ? -1.223 -2.880 13.164 1.00 91.25 80 LEU A N 1
ATOM 644 C CA . LEU A 1 80 ? -0.122 -3.834 13.030 1.00 91.25 80 LEU A CA 1
ATOM 645 C C . LEU A 1 80 ? 0.106 -4.247 11.570 1.00 91.25 80 LEU A C 1
ATOM 647 O O . LEU A 1 80 ? 1.254 -4.322 11.136 1.00 91.25 80 LEU A O 1
ATOM 651 N N . ALA A 1 81 ? -0.965 -4.497 10.815 1.00 94.75 81 ALA A N 1
ATOM 652 C CA . ALA A 1 81 ? -0.894 -4.835 9.398 1.00 94.75 81 ALA A CA 1
ATOM 653 C C . ALA A 1 81 ? -0.296 -3.682 8.579 1.00 94.75 81 ALA A C 1
ATOM 655 O O . ALA A 1 81 ? 0.631 -3.907 7.801 1.00 94.75 81 ALA A O 1
ATOM 656 N N . LEU A 1 82 ? -0.743 -2.442 8.825 1.00 94.69 82 LEU A N 1
ATOM 657 C CA . LEU A 1 82 ? -0.180 -1.249 8.186 1.00 94.69 82 LEU A CA 1
ATOM 658 C C . LEU A 1 82 ? 1.317 -1.111 8.475 1.00 94.69 82 LEU A C 1
ATOM 660 O O . LEU A 1 82 ? 2.114 -0.913 7.561 1.00 94.69 82 LEU A O 1
ATOM 664 N N . PHE A 1 83 ? 1.706 -1.253 9.746 1.00 92.06 83 PHE A N 1
ATOM 665 C CA . PHE A 1 83 ? 3.104 -1.168 10.158 1.00 92.06 83 PHE A CA 1
ATOM 666 C C . PHE A 1 83 ? 3.970 -2.219 9.455 1.00 92.06 83 PHE A C 1
ATOM 668 O O . PHE A 1 83 ? 5.042 -1.895 8.939 1.00 92.06 83 PHE A O 1
ATOM 675 N N . LYS A 1 84 ? 3.516 -3.478 9.426 1.00 91.81 84 LYS A N 1
ATOM 676 C CA . LYS A 1 84 ? 4.259 -4.574 8.793 1.00 91.81 84 LYS A CA 1
ATOM 677 C C . LYS A 1 84 ? 4.372 -4.382 7.286 1.00 91.81 84 LYS A C 1
ATOM 679 O O . LYS A 1 84 ? 5.459 -4.585 6.753 1.00 91.81 84 LYS A O 1
ATOM 684 N N . LEU A 1 85 ? 3.306 -3.941 6.618 1.00 95.44 85 LEU A N 1
ATOM 685 C CA . LEU A 1 85 ? 3.347 -3.623 5.192 1.00 95.44 85 LEU A CA 1
ATOM 686 C C . LEU A 1 85 ? 4.328 -2.490 4.900 1.00 95.44 85 LEU A C 1
ATOM 688 O O . LEU A 1 85 ? 5.188 -2.640 4.040 1.00 95.44 85 LEU A O 1
ATOM 692 N N . HIS A 1 86 ? 4.253 -1.392 5.654 1.00 93.25 86 HIS A N 1
ATOM 693 C CA . HIS A 1 86 ? 5.189 -0.281 5.513 1.00 93.25 86 HIS A CA 1
ATOM 694 C C . HIS A 1 86 ? 6.640 -0.750 5.700 1.00 93.25 86 HIS A C 1
ATOM 696 O O . HIS A 1 86 ? 7.511 -0.407 4.907 1.00 93.25 86 HIS A O 1
ATOM 702 N N . LYS A 1 87 ? 6.906 -1.613 6.692 1.00 89.44 87 LYS A N 1
ATOM 703 C CA . LYS A 1 87 ? 8.226 -2.234 6.875 1.00 89.44 87 LYS A CA 1
ATOM 704 C C . LYS A 1 87 ? 8.658 -3.079 5.680 1.00 89.44 87 LYS A C 1
ATOM 706 O O . LYS A 1 87 ? 9.818 -2.971 5.298 1.00 89.44 87 LYS A O 1
ATOM 711 N N . VAL A 1 88 ? 7.770 -3.883 5.095 1.00 92.19 88 VAL A N 1
ATOM 712 C CA . VAL A 1 88 ? 8.079 -4.654 3.879 1.00 92.19 88 VAL A CA 1
ATOM 713 C C . VAL A 1 88 ? 8.422 -3.710 2.728 1.00 92.19 88 VAL A C 1
ATOM 715 O O . VAL A 1 88 ? 9.477 -3.871 2.130 1.00 92.19 88 VAL A O 1
ATOM 718 N N . LEU A 1 89 ? 7.610 -2.677 2.478 1.00 92.06 89 LEU A N 1
ATOM 719 C CA . LEU A 1 89 ? 7.858 -1.692 1.418 1.00 92.06 89 LEU A CA 1
ATOM 720 C C . LEU A 1 89 ? 9.200 -0.964 1.595 1.00 92.06 89 LEU A C 1
ATOM 722 O O . LEU A 1 89 ? 9.932 -0.802 0.629 1.00 92.06 89 LEU A O 1
ATOM 726 N N . MET A 1 90 ? 9.572 -0.592 2.824 1.00 89.56 90 MET A N 1
ATOM 727 C CA . MET A 1 90 ? 10.861 0.060 3.104 1.00 89.56 90 MET A CA 1
ATOM 728 C C . MET A 1 90 ? 12.093 -0.807 2.793 1.00 89.56 90 MET A C 1
ATOM 730 O O . MET A 1 90 ? 13.173 -0.255 2.603 1.00 89.56 90 MET A O 1
ATOM 734 N N . HIS A 1 91 ? 11.958 -2.136 2.799 1.00 88.00 91 HIS A N 1
ATOM 735 C CA . HIS A 1 91 ? 13.063 -3.073 2.540 1.00 88.00 91 HIS A CA 1
ATOM 736 C C . HIS A 1 91 ? 12.913 -3.785 1.191 1.00 88.00 91 HIS A C 1
ATOM 738 O O . HIS A 1 91 ? 13.711 -4.658 0.859 1.00 88.00 91 HIS A O 1
ATOM 744 N N . LEU A 1 92 ? 11.883 -3.432 0.419 1.00 88.69 92 LEU A N 1
ATOM 745 C CA . LEU A 1 92 ? 11.609 -4.032 -0.872 1.00 88.69 92 LEU A CA 1
ATOM 746 C C . LEU A 1 92 ? 12.589 -3.483 -1.908 1.00 88.69 92 LEU A C 1
ATOM 748 O O . LEU A 1 92 ? 12.664 -2.273 -2.127 1.00 88.69 92 LEU A O 1
ATOM 752 N N . THR A 1 93 ? 13.304 -4.372 -2.591 1.00 89.56 93 THR A N 1
ATOM 753 C CA . THR A 1 93 ? 14.145 -3.975 -3.722 1.00 89.56 93 THR A CA 1
ATOM 754 C C . THR A 1 93 ? 13.285 -3.888 -4.978 1.00 89.56 93 THR A C 1
ATOM 756 O O . THR A 1 93 ? 12.529 -4.810 -5.291 1.00 89.56 93 THR A O 1
ATOM 759 N N . VAL A 1 94 ? 13.380 -2.778 -5.714 1.00 86.44 94 VAL A N 1
ATOM 760 C CA . VAL A 1 94 ? 12.616 -2.586 -6.955 1.00 86.44 94 VAL A CA 1
ATOM 761 C C . VAL A 1 94 ? 13.304 -3.326 -8.103 1.00 86.44 94 VAL A C 1
ATOM 763 O O . VAL A 1 94 ? 14.279 -2.845 -8.675 1.00 86.44 94 VAL A O 1
ATOM 766 N N . PHE A 1 95 ? 12.774 -4.500 -8.441 1.00 88.06 95 PHE A N 1
ATOM 767 C CA . PHE A 1 95 ? 13.144 -5.291 -9.615 1.00 88.06 95 PHE A CA 1
ATOM 768 C C . PHE A 1 95 ? 12.073 -5.196 -10.710 1.00 88.06 95 PHE A C 1
ATOM 770 O O . PHE A 1 95 ? 11.051 -4.533 -10.548 1.00 88.06 95 PHE A O 1
ATOM 777 N N . GLY A 1 96 ? 12.282 -5.881 -11.840 1.00 84.19 96 GLY A N 1
ATOM 778 C CA . GLY A 1 96 ? 11.355 -5.853 -12.980 1.00 84.19 96 GLY A CA 1
ATOM 779 C C . GLY A 1 96 ? 9.939 -6.367 -12.677 1.00 84.19 96 GLY A C 1
ATOM 780 O O . GLY A 1 96 ? 8.982 -5.917 -13.303 1.00 84.19 96 GLY A O 1
ATOM 781 N N . THR A 1 97 ? 9.780 -7.264 -11.702 1.00 87.44 97 THR A N 1
ATOM 782 C CA . THR A 1 97 ? 8.479 -7.806 -11.260 1.00 87.44 97 THR A CA 1
ATOM 783 C C . THR A 1 97 ? 7.778 -6.922 -10.229 1.00 87.44 97 THR A C 1
ATOM 785 O O . THR A 1 97 ? 6.550 -6.951 -10.125 1.00 87.44 97 THR A O 1
ATOM 788 N N . THR A 1 98 ? 8.522 -6.078 -9.508 1.00 90.12 98 THR A N 1
ATOM 789 C CA . THR A 1 98 ? 7.992 -5.228 -8.433 1.00 90.12 98 THR A CA 1
ATOM 790 C C . THR A 1 98 ? 6.867 -4.295 -8.897 1.00 90.12 98 THR A C 1
ATOM 792 O O . THR A 1 98 ? 5.849 -4.235 -8.203 1.00 90.12 98 THR A O 1
ATOM 795 N N . PRO A 1 99 ? 6.950 -3.624 -10.070 1.00 93.06 99 PRO A N 1
ATOM 796 C CA . PRO A 1 99 ? 5.854 -2.794 -10.553 1.00 93.06 99 PRO A CA 1
ATOM 797 C C . PRO A 1 99 ? 4.539 -3.552 -10.706 1.00 93.06 99 PRO A C 1
ATOM 799 O O . PRO A 1 99 ? 3.491 -2.995 -10.389 1.00 93.06 99 PRO A O 1
ATOM 802 N N . ARG A 1 100 ? 4.571 -4.818 -11.144 1.00 94.38 100 ARG A N 1
ATOM 803 C CA . ARG A 1 100 ? 3.365 -5.651 -11.240 1.00 94.38 100 ARG A CA 1
ATOM 804 C C . ARG A 1 100 ? 2.762 -5.876 -9.853 1.00 94.38 100 ARG A C 1
ATOM 806 O O . ARG A 1 100 ? 1.589 -5.574 -9.658 1.00 94.38 100 ARG A O 1
ATOM 813 N N . ALA A 1 101 ? 3.569 -6.329 -8.893 1.00 94.62 101 ALA A N 1
ATOM 814 C CA . ALA A 1 101 ? 3.112 -6.621 -7.534 1.00 94.62 101 ALA A CA 1
ATOM 815 C C . ALA A 1 101 ? 2.511 -5.392 -6.830 1.00 94.62 101 ALA A C 1
ATOM 817 O O . ALA A 1 101 ? 1.465 -5.484 -6.191 1.00 94.62 101 ALA A O 1
ATOM 818 N N . ILE A 1 102 ? 3.139 -4.225 -6.987 1.00 96.25 102 ILE A N 1
ATOM 819 C CA . ILE A 1 102 ? 2.664 -2.971 -6.387 1.00 96.25 102 ILE A CA 1
ATOM 820 C C . ILE A 1 102 ? 1.422 -2.436 -7.104 1.00 96.25 102 ILE A C 1
ATOM 822 O O . ILE A 1 102 ? 0.531 -1.906 -6.448 1.00 96.25 102 ILE A O 1
ATOM 826 N N . THR A 1 103 ? 1.309 -2.628 -8.420 1.00 96.12 103 THR A N 1
ATOM 827 C CA . THR A 1 103 ? 0.089 -2.284 -9.170 1.00 96.12 103 THR A CA 1
ATOM 828 C C . THR A 1 103 ? -1.093 -3.144 -8.713 1.00 96.12 103 THR A C 1
ATOM 830 O O . THR A 1 103 ? -2.184 -2.627 -8.488 1.00 96.12 103 THR A O 1
ATOM 833 N N . GLU A 1 104 ? -0.891 -4.453 -8.531 1.00 96.88 104 GLU A N 1
ATOM 834 C CA . GLU A 1 104 ? -1.928 -5.356 -8.012 1.00 96.88 104 GLU A CA 1
ATOM 835 C C . GLU A 1 104 ? -2.329 -5.002 -6.573 1.00 96.88 104 GLU A C 1
ATOM 837 O O . GLU A 1 104 ? -3.518 -4.985 -6.250 1.00 96.88 104 GLU A O 1
ATOM 842 N N . LEU A 1 105 ? -1.354 -4.649 -5.729 1.00 97.69 105 LEU A N 1
ATOM 843 C CA . LEU A 1 105 ? -1.608 -4.123 -4.389 1.00 97.69 105 LEU A CA 1
ATOM 844 C C . LEU A 1 105 ? -2.436 -2.831 -4.438 1.00 97.69 105 LEU A C 1
ATOM 846 O O . LEU A 1 105 ? -3.406 -2.712 -3.694 1.00 97.69 105 LEU A O 1
ATOM 850 N N . ALA A 1 106 ? -2.070 -1.880 -5.300 1.00 97.25 106 ALA A N 1
ATOM 851 C CA . ALA A 1 106 ? -2.778 -0.612 -5.441 1.00 97.25 106 ALA A CA 1
ATOM 852 C C . ALA A 1 106 ? -4.238 -0.839 -5.848 1.00 97.25 106 ALA A C 1
ATOM 854 O O . ALA A 1 106 ? -5.124 -0.337 -5.163 1.00 97.25 106 ALA A O 1
ATOM 855 N N . ARG A 1 107 ? -4.502 -1.671 -6.868 1.00 96.88 107 ARG A N 1
ATOM 856 C CA . ARG A 1 107 ? -5.878 -2.047 -7.247 1.00 96.88 107 ARG A CA 1
ATOM 857 C C . ARG A 1 107 ? -6.658 -2.585 -6.055 1.00 96.88 107 ARG A C 1
ATOM 859 O O . ARG A 1 107 ? -7.696 -2.041 -5.700 1.00 96.88 107 ARG A O 1
ATOM 866 N N . TYR A 1 108 ? -6.101 -3.589 -5.373 1.00 97.56 108 TYR A N 1
ATOM 867 C CA . TYR A 1 108 ? -6.753 -4.182 -4.210 1.00 97.56 108 TYR A CA 1
ATOM 868 C C . TYR A 1 108 ? -7.096 -3.134 -3.142 1.00 97.56 108 TYR A C 1
ATOM 870 O O . TYR A 1 108 ? -8.203 -3.137 -2.609 1.00 97.56 108 TYR A O 1
ATOM 878 N N . VAL A 1 109 ? -6.164 -2.237 -2.820 1.00 96.88 109 VAL A N 1
ATOM 879 C CA . VAL A 1 109 ? -6.382 -1.229 -1.779 1.00 96.88 109 VAL A CA 1
ATOM 880 C C . VAL A 1 109 ? -7.437 -0.215 -2.185 1.00 96.88 109 VAL A C 1
ATOM 882 O O . VAL A 1 109 ? -8.316 0.068 -1.373 1.00 96.88 109 VAL A O 1
ATOM 885 N N . TYR A 1 110 ? -7.397 0.305 -3.409 1.00 95.62 110 TYR A N 1
ATOM 886 C CA . TYR A 1 110 ? -8.385 1.282 -3.867 1.00 95.62 110 TYR A CA 1
ATOM 887 C C . TYR A 1 110 ? -9.788 0.675 -3.994 1.00 95.62 110 TYR A C 1
ATOM 889 O O . TYR A 1 110 ? -10.759 1.355 -3.676 1.00 95.62 110 TYR A O 1
ATOM 897 N N . ASP A 1 111 ? -9.894 -0.618 -4.312 1.00 95.25 111 ASP A N 1
ATOM 898 C CA . ASP A 1 111 ? -11.171 -1.342 -4.346 1.00 95.25 111 ASP A CA 1
ATOM 899 C C . ASP A 1 111 ? -11.753 -1.634 -2.948 1.00 95.25 111 ASP A C 1
ATOM 901 O O . ASP A 1 111 ? -12.950 -1.880 -2.812 1.00 95.25 111 ASP A O 1
ATOM 905 N N . ASN A 1 112 ? -10.918 -1.668 -1.900 1.00 95.38 112 ASN A N 1
ATOM 906 C CA . ASN A 1 112 ? -11.304 -2.154 -0.563 1.00 95.38 112 ASN A CA 1
ATOM 907 C C . ASN A 1 112 ? -11.164 -1.114 0.560 1.00 95.38 112 ASN A C 1
ATOM 909 O O . ASN A 1 112 ? -11.393 -1.434 1.728 1.00 95.38 112 ASN A O 1
ATOM 913 N N . THR A 1 113 ? -10.788 0.119 0.238 1.00 92.19 113 THR A N 1
ATOM 914 C CA . THR A 1 113 ? -10.747 1.239 1.187 1.00 92.19 113 THR A CA 1
ATOM 915 C C . THR A 1 113 ? -11.702 2.320 0.716 1.00 92.19 113 THR A C 1
ATOM 917 O O . THR A 1 113 ? -11.849 2.537 -0.485 1.00 92.19 113 THR A O 1
ATOM 920 N N . LEU A 1 114 ? -12.379 2.985 1.650 1.00 82.56 114 LEU A N 1
ATOM 921 C CA . LEU A 1 114 ? -13.319 4.045 1.308 1.00 82.56 114 LEU A CA 1
ATOM 922 C C . LEU A 1 114 ? -12.567 5.292 0.843 1.00 82.56 114 LEU A C 1
ATOM 924 O O . LEU A 1 114 ? -11.516 5.643 1.382 1.00 82.56 114 LEU A O 1
ATOM 928 N N . THR A 1 115 ? -13.133 5.970 -0.148 1.00 73.31 115 THR A N 1
ATOM 929 C CA . THR A 1 115 ? -12.759 7.343 -0.469 1.00 73.31 115 THR A CA 1
ATOM 930 C C . THR A 1 115 ? -13.245 8.220 0.675 1.00 73.31 115 THR A C 1
ATOM 932 O O . THR A 1 115 ? -14.417 8.163 1.051 1.00 73.31 115 THR A O 1
ATOM 935 N N . ASN A 1 116 ? -12.351 9.012 1.263 1.00 64.75 116 ASN A N 1
ATOM 936 C CA . ASN A 1 116 ? -12.719 9.930 2.331 1.00 64.75 116 ASN A CA 1
ATOM 937 C C . ASN A 1 116 ? -13.428 11.155 1.736 1.00 64.75 116 ASN A C 1
ATOM 939 O O . ASN A 1 116 ? -12.865 12.243 1.631 1.00 64.75 116 ASN A O 1
ATOM 943 N N . GLU A 1 117 ? -14.675 10.968 1.304 1.00 55.72 117 GLU A N 1
ATOM 944 C CA . GLU A 1 117 ? -15.523 12.044 0.802 1.00 55.72 117 GLU A CA 1
ATOM 945 C C . GLU A 1 117 ? -15.751 13.077 1.919 1.00 55.72 117 GLU A C 1
ATOM 947 O O . GLU A 1 117 ? -16.537 12.867 2.842 1.00 55.72 117 GLU A O 1
ATOM 952 N N . GLY A 1 118 ? -15.026 14.197 1.856 1.00 52.28 118 GLY A N 1
ATOM 953 C CA . GLY A 1 118 ? -15.173 15.320 2.788 1.00 52.28 118 GLY A CA 1
ATOM 954 C C . GLY A 1 118 ? -14.047 15.503 3.810 1.00 52.28 118 GLY A C 1
ATOM 955 O O . GLY A 1 118 ? -14.113 16.461 4.581 1.00 52.28 118 GLY A O 1
ATOM 956 N N . SER A 1 119 ? -13.002 14.668 3.805 1.00 59.03 119 SER A N 1
ATOM 957 C CA . SER A 1 119 ? -11.744 14.987 4.494 1.00 59.03 119 SER A CA 1
ATOM 958 C C . SER A 1 119 ? -10.571 14.932 3.528 1.00 59.03 119 SER A C 1
ATOM 960 O O . SER A 1 119 ? -10.426 13.963 2.793 1.00 59.03 119 SER A O 1
ATOM 962 N N . ASP A 1 120 ? -9.692 15.928 3.602 1.00 62.75 120 ASP A N 1
ATOM 963 C CA . ASP A 1 120 ? -8.454 16.014 2.808 1.00 62.75 120 ASP A CA 1
ATOM 964 C C . ASP A 1 120 ? -7.426 14.909 3.146 1.00 62.75 120 ASP A C 1
ATOM 966 O O . ASP A 1 120 ? -6.365 14.806 2.526 1.00 62.75 120 ASP A O 1
ATOM 970 N N . ASP A 1 121 ? -7.727 14.074 4.142 1.00 78.75 121 ASP A N 1
ATOM 971 C CA . ASP A 1 121 ? -6.860 12.998 4.590 1.00 78.75 121 ASP A CA 1
ATOM 972 C C . ASP A 1 121 ? -7.087 11.727 3.765 1.00 78.75 121 ASP A C 1
ATOM 974 O O . ASP A 1 121 ? -8.137 11.094 3.820 1.00 78.75 121 ASP A O 1
ATOM 978 N N . MET A 1 122 ? -6.062 11.327 3.015 1.00 87.62 122 MET A N 1
ATOM 979 C CA . MET A 1 122 ? -5.980 10.038 2.326 1.00 87.62 122 MET A CA 1
ATOM 980 C C . MET A 1 122 ? -5.912 8.883 3.337 1.00 87.62 122 MET A C 1
ATOM 982 O O . MET A 1 122 ? -5.216 8.988 4.352 1.00 87.62 122 MET A O 1
ATOM 986 N N . ASP A 1 123 ? -6.573 7.757 3.041 1.00 92.25 123 ASP A N 1
ATOM 987 C CA . ASP A 1 123 ? -6.464 6.551 3.869 1.00 92.25 123 ASP A CA 1
ATOM 988 C C . ASP A 1 123 ? -4.980 6.157 4.073 1.00 92.25 123 ASP A C 1
ATOM 990 O O . ASP A 1 123 ? -4.207 6.150 3.106 1.00 92.25 123 ASP A O 1
ATOM 9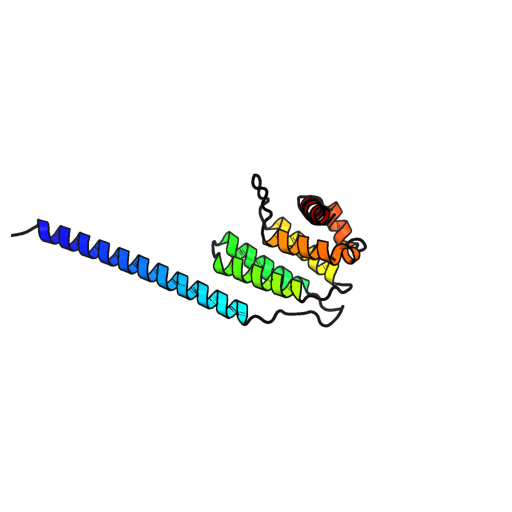94 N N . PRO A 1 124 ? -4.545 5.819 5.304 1.00 93.38 124 PRO A N 1
ATOM 995 C CA . PRO A 1 124 ? -3.146 5.505 5.580 1.00 93.38 124 PRO A CA 1
ATOM 996 C C . PRO A 1 124 ? -2.561 4.379 4.718 1.00 93.38 124 PRO A C 1
ATOM 998 O O . PRO A 1 124 ? -1.368 4.408 4.418 1.00 93.38 124 PRO A O 1
ATOM 1001 N N . LEU A 1 125 ? -3.370 3.390 4.321 1.00 95.62 125 LEU A N 1
ATOM 1002 C CA . LEU A 1 125 ? -2.936 2.301 3.451 1.00 95.62 125 LEU A CA 1
ATOM 1003 C C . LEU A 1 125 ? -2.739 2.782 2.008 1.00 95.62 125 LEU A C 1
ATOM 1005 O O . LEU A 1 125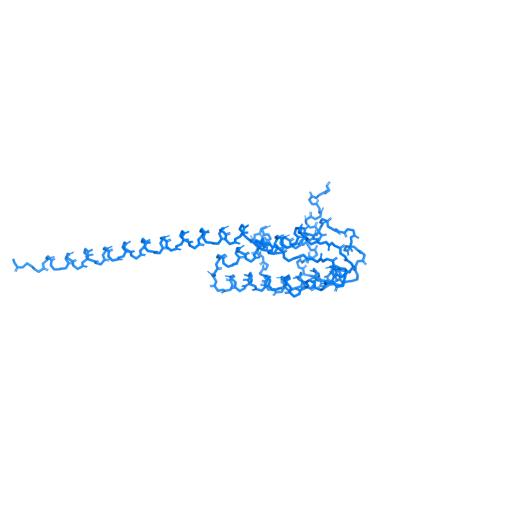 ? -1.716 2.456 1.404 1.00 95.62 125 LEU A O 1
ATOM 1009 N N . ARG A 1 126 ? -3.662 3.598 1.477 1.00 95.75 126 ARG A N 1
ATOM 1010 C CA . ARG A 1 126 ? -3.488 4.258 0.167 1.00 95.75 126 ARG A CA 1
ATOM 1011 C C . ARG A 1 126 ? -2.218 5.113 0.166 1.00 95.75 126 ARG A C 1
ATOM 1013 O O . ARG A 1 126 ? -1.382 4.981 -0.727 1.00 95.75 126 ARG A O 1
ATOM 1020 N N . LYS A 1 127 ? -2.015 5.899 1.227 1.00 93.88 127 LYS A N 1
ATOM 1021 C CA . LYS A 1 127 ? -0.875 6.809 1.379 1.00 93.88 127 LYS A CA 1
ATOM 1022 C C . LYS A 1 127 ? 0.476 6.112 1.255 1.00 93.88 127 LYS A C 1
ATOM 1024 O O . LYS A 1 127 ? 1.287 6.539 0.440 1.00 93.88 127 LYS A O 1
ATOM 1029 N N . ILE A 1 128 ? 0.715 5.031 2.003 1.00 95.44 128 ILE A N 1
ATOM 1030 C CA . ILE A 1 128 ? 2.024 4.354 1.957 1.00 95.44 128 ILE A CA 1
ATOM 1031 C C . ILE A 1 128 ? 2.325 3.736 0.583 1.00 95.44 128 ILE A C 1
ATOM 1033 O O . ILE A 1 128 ? 3.487 3.656 0.191 1.00 95.44 128 ILE A O 1
ATOM 1037 N N . ILE A 1 129 ? 1.298 3.320 -0.165 1.00 95.75 129 ILE A N 1
ATOM 1038 C CA . ILE A 1 129 ? 1.460 2.767 -1.516 1.00 95.75 129 ILE A CA 1
ATOM 1039 C C . ILE A 1 129 ? 1.810 3.880 -2.497 1.00 95.75 129 ILE A C 1
ATOM 1041 O O . ILE A 1 129 ? 2.755 3.745 -3.275 1.00 95.75 129 ILE A O 1
ATOM 1045 N N . VAL A 1 130 ? 1.070 4.986 -2.446 1.00 95.12 130 VAL A N 1
ATOM 1046 C CA . VAL A 1 130 ? 1.294 6.132 -3.329 1.00 95.12 130 VAL A CA 1
ATOM 1047 C C . VAL A 1 130 ? 2.659 6.765 -3.068 1.00 95.12 130 VAL A C 1
ATOM 1049 O O . VAL A 1 130 ? 3.384 7.053 -4.017 1.00 95.12 130 VAL A O 1
ATOM 1052 N N . GLU A 1 131 ? 3.053 6.925 -1.803 1.00 93.88 131 GLU A N 1
ATOM 1053 C CA . GLU A 1 131 ? 4.384 7.416 -1.435 1.00 93.88 131 GLU A CA 1
ATOM 1054 C C . GLU A 1 131 ? 5.484 6.491 -1.965 1.00 93.88 131 GLU A C 1
ATOM 1056 O O . GLU A 1 131 ? 6.438 6.973 -2.573 1.00 93.88 131 GLU A O 1
ATOM 1061 N N . PHE A 1 132 ? 5.334 5.169 -1.825 1.00 94.44 132 PHE A N 1
ATOM 1062 C CA . PHE A 1 132 ? 6.296 4.213 -2.374 1.00 94.44 132 PHE A CA 1
ATOM 1063 C C . PHE A 1 132 ? 6.440 4.349 -3.899 1.00 94.44 132 PHE A C 1
ATOM 1065 O O . PHE A 1 132 ? 7.556 4.449 -4.414 1.00 94.44 132 PHE A O 1
ATOM 1072 N N . VAL A 1 133 ? 5.324 4.412 -4.632 1.00 95.12 133 VAL A N 1
ATOM 1073 C CA . VAL A 1 133 ? 5.346 4.606 -6.092 1.00 95.12 133 VAL A CA 1
ATOM 1074 C C . VAL A 1 133 ? 5.971 5.951 -6.463 1.00 95.12 133 VAL A C 1
ATOM 1076 O O . VAL A 1 133 ? 6.761 6.002 -7.402 1.00 95.12 133 VAL A O 1
ATOM 1079 N N . ALA A 1 134 ? 5.679 7.024 -5.724 1.00 92.75 134 ALA A N 1
ATOM 1080 C CA . ALA A 1 134 ? 6.250 8.347 -5.966 1.00 92.75 134 ALA A CA 1
ATOM 1081 C C . ALA A 1 134 ? 7.778 8.374 -5.768 1.00 92.75 134 ALA A C 1
ATOM 1083 O O . ALA A 1 134 ? 8.485 8.923 -6.612 1.00 92.75 134 ALA A O 1
ATOM 1084 N N . ILE A 1 135 ? 8.308 7.727 -4.717 1.00 92.12 135 ILE A N 1
ATOM 1085 C CA . ILE A 1 135 ? 9.765 7.597 -4.491 1.00 92.12 135 ILE A CA 1
ATOM 1086 C C . ILE A 1 135 ? 10.431 6.896 -5.681 1.00 92.12 135 ILE A C 1
ATOM 1088 O O . ILE A 1 135 ? 11.505 7.292 -6.134 1.00 92.12 135 ILE A O 1
ATOM 1092 N N . HIS A 1 136 ? 9.785 5.857 -6.205 1.00 91.38 136 HIS A N 1
ATOM 1093 C CA . HIS A 1 136 ? 10.324 5.018 -7.270 1.00 91.38 136 HIS A CA 1
ATOM 1094 C C . HIS A 1 136 ? 9.785 5.376 -8.660 1.00 91.38 136 HIS A C 1
ATOM 1096 O O . HIS A 1 136 ? 9.941 4.584 -9.592 1.00 91.38 136 HIS A O 1
ATOM 1102 N N . PHE A 1 137 ? 9.191 6.562 -8.830 1.00 90.25 137 PHE A N 1
ATOM 1103 C CA . PHE A 1 137 ? 8.414 6.928 -10.017 1.00 90.25 137 PHE A CA 1
ATOM 1104 C C . PHE A 1 137 ? 9.109 6.646 -11.362 1.00 90.25 137 PHE A C 1
ATOM 1106 O O . PHE A 1 137 ? 8.438 6.108 -12.242 1.00 90.25 137 PHE A O 1
ATOM 1113 N N . PRO A 1 138 ? 10.429 6.876 -11.544 1.00 88.69 138 PRO A N 1
ATOM 1114 C CA . PRO A 1 138 ? 11.108 6.552 -12.804 1.00 88.69 138 PRO A CA 1
ATOM 1115 C C . PRO A 1 138 ? 10.974 5.082 -13.247 1.00 88.69 138 PRO A C 1
ATOM 1117 O O . PRO A 1 138 ? 10.921 4.799 -14.442 1.00 88.69 138 PRO A O 1
ATOM 1120 N N . PHE A 1 139 ? 10.874 4.140 -12.302 1.00 88.12 139 PHE A N 1
ATOM 1121 C CA . PHE A 1 139 ? 10.647 2.719 -12.597 1.00 88.12 139 PHE A CA 1
ATOM 1122 C C . PHE A 1 139 ? 9.192 2.432 -12.991 1.00 88.12 139 PHE A C 1
ATOM 1124 O O . PHE A 1 139 ? 8.917 1.548 -13.804 1.00 88.12 139 PHE A O 1
ATOM 1131 N N . TYR A 1 140 ? 8.250 3.191 -12.432 1.00 91.50 140 TYR A N 1
ATOM 1132 C CA . TYR A 1 140 ? 6.816 3.028 -12.665 1.00 91.50 140 TYR A CA 1
ATOM 1133 C C . TYR A 1 140 ? 6.331 3.769 -13.912 1.00 91.50 140 TYR A C 1
ATOM 1135 O O . TYR A 1 140 ? 5.400 3.307 -14.568 1.00 91.50 140 TYR A O 1
ATOM 1143 N N . GLU A 1 141 ? 6.974 4.871 -14.297 1.00 89.12 141 GLU A N 1
ATOM 1144 C CA . GLU A 1 141 ? 6.643 5.636 -15.504 1.00 89.12 141 GLU A CA 1
ATOM 1145 C C . GLU A 1 141 ? 6.729 4.771 -16.772 1.00 89.12 141 GLU A C 1
ATOM 1147 O O . GLU A 1 141 ? 5.928 4.919 -17.696 1.00 89.12 141 GLU A O 1
ATOM 1152 N N . GLN A 1 142 ? 7.677 3.831 -16.818 1.00 88.88 142 GLN A N 1
ATOM 1153 C CA . GLN A 1 142 ? 7.888 2.951 -17.971 1.00 88.88 142 GLN A CA 1
ATOM 1154 C C . GLN A 1 142 ? 7.077 1.650 -17.901 1.00 88.88 142 GLN A C 1
ATOM 1156 O O . GLN A 1 142 ? 6.874 1.007 -18.933 1.00 88.88 142 GLN A O 1
ATOM 1161 N N . SER A 1 143 ? 6.573 1.280 -16.721 1.00 94.38 143 SER A N 1
ATOM 1162 C CA . SER A 1 143 ? 5.869 0.017 -16.495 1.00 94.38 143 SER A CA 1
ATOM 1163 C C . SER A 1 143 ? 4.518 -0.026 -17.226 1.00 94.38 143 SER A C 1
ATOM 1165 O O . SER A 1 143 ? 3.679 0.854 -17.007 1.00 94.38 143 SER A O 1
ATOM 1167 N N . PRO A 1 144 ? 4.246 -1.053 -18.060 1.00 95.25 144 PRO A N 1
ATOM 1168 C CA . PRO A 1 144 ? 2.936 -1.212 -18.690 1.00 95.25 144 PRO A CA 1
ATOM 1169 C C . PRO A 1 144 ? 1.831 -1.430 -17.648 1.00 95.25 144 PRO A C 1
ATOM 1171 O O . PRO A 1 144 ? 0.772 -0.826 -17.766 1.00 95.25 144 PRO A O 1
ATOM 1174 N N . PHE A 1 145 ? 2.112 -2.184 -16.578 1.00 94.94 145 PHE A N 1
ATOM 1175 C CA . PHE A 1 145 ? 1.157 -2.439 -15.495 1.00 94.94 145 PHE A CA 1
ATOM 1176 C C . PHE A 1 145 ? 0.687 -1.143 -14.829 1.00 94.94 145 PHE A C 1
ATOM 1178 O O . PHE A 1 145 ? -0.509 -0.942 -14.635 1.00 94.94 145 PHE A O 1
ATOM 1185 N N . HIS A 1 146 ? 1.624 -0.238 -14.539 1.00 95.38 146 HIS A N 1
ATOM 1186 C CA . HIS A 1 146 ? 1.302 1.042 -13.918 1.00 95.38 146 HIS A CA 1
ATOM 1187 C C . HIS A 1 146 ? 0.555 1.970 -14.884 1.00 95.38 146 HIS A C 1
ATOM 1189 O O . HIS A 1 146 ? -0.395 2.636 -14.485 1.00 95.38 146 HIS A O 1
ATOM 1195 N N . LYS A 1 147 ? 0.920 1.981 -16.175 1.00 96.19 147 LYS A N 1
ATOM 1196 C CA . LYS A 1 147 ? 0.176 2.740 -17.194 1.00 96.19 147 LYS A CA 1
ATOM 1197 C C . LYS A 1 147 ? -1.267 2.270 -17.329 1.00 96.19 147 LYS A C 1
ATOM 1199 O O . LYS A 1 147 ? -2.143 3.106 -17.520 1.00 96.19 147 LYS A O 1
ATOM 1204 N N . ASP A 1 148 ? -1.510 0.967 -17.247 1.00 96.75 148 ASP A N 1
ATOM 1205 C CA . ASP A 1 148 ? -2.865 0.423 -17.305 1.00 96.75 148 ASP A CA 1
ATOM 1206 C C . ASP A 1 148 ? -3.674 0.837 -16.073 1.00 96.75 148 ASP A C 1
ATOM 1208 O O . ASP A 1 148 ? -4.771 1.363 -16.234 1.00 96.75 148 ASP A O 1
ATOM 1212 N N . LEU A 1 149 ? -3.084 0.766 -14.875 1.00 96.19 149 LEU A N 1
ATOM 1213 C CA . LEU A 1 149 ? -3.707 1.293 -13.655 1.00 96.19 149 LEU A CA 1
ATOM 1214 C C . LEU A 1 149 ? -4.024 2.794 -13.753 1.00 96.19 149 LEU A C 1
ATOM 1216 O O . LEU A 1 149 ? -5.104 3.228 -13.369 1.00 96.19 149 LEU A O 1
ATOM 1220 N N . MET A 1 150 ? -3.131 3.601 -14.330 1.00 96.12 150 MET A N 1
ATOM 1221 C CA . MET A 1 150 ? -3.396 5.030 -14.544 1.00 96.12 150 MET A CA 1
ATOM 1222 C C . MET A 1 150 ? -4.560 5.282 -15.517 1.00 96.12 150 MET A C 1
ATOM 1224 O O . MET A 1 150 ? -5.243 6.299 -15.405 1.00 96.12 150 MET A O 1
ATOM 1228 N N . ARG A 1 151 ? -4.789 4.377 -16.478 1.00 96.19 151 ARG A N 1
ATOM 1229 C CA . ARG A 1 151 ? -5.896 4.466 -17.447 1.00 96.19 151 ARG A CA 1
ATOM 1230 C C . ARG A 1 151 ? -7.228 3.983 -16.885 1.00 96.19 151 ARG A C 1
ATOM 1232 O O . ARG A 1 151 ? -8.258 4.424 -17.384 1.00 96.19 151 ARG A O 1
ATOM 1239 N N . GLU A 1 152 ? -7.210 3.103 -15.885 1.00 94.25 152 GLU A N 1
ATOM 1240 C CA . GLU A 1 152 ? -8.416 2.662 -15.168 1.00 94.25 152 GLU A CA 1
ATOM 1241 C C . GLU A 1 152 ? -9.123 3.842 -14.479 1.00 94.25 152 GLU A C 1
ATOM 1243 O O . GLU A 1 152 ? -10.348 3.846 -14.364 1.00 94.25 152 GLU A O 1
ATOM 1248 N N . GLY A 1 153 ? -8.376 4.889 -14.113 1.00 89.81 153 GLY A N 1
ATOM 1249 C CA . GLY A 1 153 ? -8.920 6.102 -13.509 1.00 89.81 153 GLY A CA 1
ATOM 1250 C C . GLY A 1 153 ? -9.183 5.944 -12.009 1.00 89.81 153 GLY A C 1
ATOM 1251 O O . GLY A 1 153 ? -8.460 5.236 -11.313 1.00 89.81 153 GLY A O 1
ATOM 1252 N N . GLY A 1 154 ? -10.197 6.647 -11.501 1.00 90.31 154 GLY A N 1
ATOM 1253 C CA . GLY A 1 154 ? -10.519 6.686 -10.071 1.00 90.31 154 GLY A CA 1
ATOM 1254 C C . GLY A 1 154 ? -9.607 7.617 -9.267 1.00 90.31 154 GLY A C 1
ATOM 1255 O O . GLY A 1 154 ? -9.000 8.539 -9.814 1.00 90.31 154 GLY A O 1
ATOM 1256 N N . ASP A 1 155 ? -9.517 7.373 -7.960 1.00 92.62 155 ASP A N 1
ATOM 1257 C CA . ASP A 1 155 ? -8.774 8.243 -7.039 1.00 92.62 155 ASP A CA 1
ATOM 1258 C C . ASP A 1 155 ? -7.255 8.044 -7.120 1.00 92.62 155 ASP A C 1
ATOM 1260 O O . ASP A 1 155 ? -6.498 8.959 -6.810 1.00 92.62 155 ASP A O 1
ATOM 1264 N N . TYR A 1 156 ? -6.785 6.870 -7.559 1.00 94.88 156 TYR A N 1
ATOM 1265 C CA . TYR A 1 156 ? -5.356 6.543 -7.554 1.00 94.88 156 TYR A CA 1
ATOM 1266 C C . TYR A 1 156 ? -4.494 7.531 -8.361 1.00 94.88 156 TYR A C 1
ATOM 1268 O O . TYR A 1 156 ? -3.524 8.056 -7.807 1.00 94.88 156 TYR A O 1
ATOM 1276 N N . PRO A 1 157 ? -4.823 7.856 -9.630 1.00 94.38 157 PRO A N 1
ATOM 1277 C CA . PRO A 1 157 ? -4.062 8.847 -10.387 1.00 94.38 157 PRO A CA 1
ATOM 1278 C C . PRO A 1 157 ? -4.054 10.229 -9.726 1.00 94.38 157 PRO A C 1
ATOM 1280 O O . PRO A 1 157 ? -3.046 10.933 -9.791 1.00 94.38 157 PRO A O 1
ATOM 1283 N N . VAL A 1 158 ? -5.162 10.619 -9.087 1.00 92.62 158 VAL A N 1
ATOM 1284 C CA . VAL A 1 158 ? -5.308 11.915 -8.407 1.00 92.62 158 VAL A CA 1
ATOM 1285 C C . VAL A 1 158 ? -4.411 11.964 -7.172 1.00 92.62 158 VAL A C 1
ATOM 1287 O O . VAL A 1 158 ? -3.620 12.894 -7.017 1.00 92.62 158 VAL A O 1
ATOM 1290 N N . ASP A 1 159 ? -4.470 10.928 -6.340 1.00 93.19 159 ASP A N 1
ATOM 1291 C CA . ASP A 1 159 ? -3.642 10.776 -5.148 1.00 93.19 159 ASP A CA 1
ATOM 1292 C C . ASP A 1 159 ? -2.148 10.780 -5.492 1.00 93.19 159 ASP A C 1
ATOM 1294 O O . ASP A 1 159 ? -1.360 11.481 -4.850 1.00 93.19 159 ASP A O 1
ATOM 1298 N N . LEU A 1 160 ? -1.754 10.059 -6.547 1.00 93.94 160 LEU A N 1
ATOM 1299 C CA . LEU A 1 160 ? -0.372 10.028 -7.019 1.00 93.94 160 LEU A CA 1
ATOM 1300 C C . LEU A 1 160 ? 0.109 11.399 -7.487 1.00 93.94 160 LEU A C 1
ATOM 1302 O O . LEU A 1 160 ? 1.188 11.838 -7.084 1.00 93.94 160 LEU A O 1
ATOM 1306 N N . LEU A 1 161 ? -0.687 12.103 -8.294 1.00 92.06 161 LEU A N 1
ATOM 1307 C CA . LEU A 1 161 ? -0.349 13.456 -8.733 1.00 92.06 161 LEU A CA 1
ATOM 1308 C C . LEU A 1 161 ? -0.233 14.419 -7.549 1.00 92.06 161 LEU A C 1
ATOM 1310 O O . LEU A 1 161 ? 0.714 15.202 -7.506 1.00 92.06 161 LEU A O 1
ATOM 1314 N N . ASN A 1 162 ? -1.133 14.328 -6.568 1.00 90.75 162 ASN A N 1
ATOM 1315 C CA . ASN A 1 162 ? -1.096 15.149 -5.359 1.00 90.75 162 ASN A CA 1
ATOM 1316 C C . ASN A 1 162 ? 0.173 14.910 -4.529 1.00 90.75 162 ASN A C 1
ATOM 1318 O O . ASN A 1 162 ? 0.731 15.857 -3.974 1.00 90.75 162 ASN A O 1
ATOM 1322 N N . VAL A 1 163 ? 0.647 13.665 -4.436 1.00 90.19 163 VAL A N 1
ATOM 1323 C CA . VAL A 1 163 ? 1.899 13.341 -3.733 1.00 90.19 163 VAL A CA 1
ATOM 1324 C C . VAL A 1 163 ? 3.116 13.817 -4.524 1.00 90.19 163 VAL A C 1
ATOM 1326 O O . VAL A 1 163 ? 3.974 14.489 -3.957 1.00 90.19 163 VAL A O 1
ATOM 1329 N N . VAL A 1 164 ? 3.178 13.546 -5.830 1.00 88.81 164 VAL A N 1
ATOM 1330 C CA . VAL A 1 164 ? 4.306 13.957 -6.688 1.00 88.81 164 VAL A CA 1
ATOM 1331 C C . VAL A 1 164 ? 4.418 15.484 -6.779 1.00 88.81 164 VAL A C 1
ATOM 1333 O O . VAL A 1 164 ? 5.523 16.025 -6.770 1.00 88.81 164 VAL A O 1
ATOM 1336 N N . ALA A 1 165 ? 3.291 16.201 -6.822 1.00 87.69 165 ALA A N 1
ATOM 1337 C CA . ALA A 1 165 ? 3.271 17.661 -6.869 1.00 87.69 165 ALA A CA 1
ATOM 1338 C C . ALA A 1 165 ? 3.860 18.311 -5.609 1.00 87.69 165 ALA A C 1
ATOM 1340 O O . ALA A 1 165 ? 4.433 19.389 -5.712 1.00 87.69 165 ALA A O 1
ATOM 1341 N N . LYS A 1 166 ? 3.780 17.659 -4.440 1.00 81.44 166 LYS A N 1
ATOM 1342 C CA . LYS A 1 166 ? 4.371 18.168 -3.186 1.00 81.44 166 LYS A CA 1
ATOM 1343 C C . LYS A 1 166 ? 5.901 18.185 -3.194 1.00 81.44 166 LYS A C 1
ATOM 1345 O O . LYS A 1 166 ? 6.492 18.758 -2.285 1.00 81.44 166 LYS A O 1
ATOM 1350 N N . TRP A 1 167 ? 6.542 17.499 -4.140 1.00 68.94 167 TRP A N 1
ATOM 1351 C CA . TRP A 1 167 ? 8.003 17.368 -4.201 1.00 68.94 167 TRP A CA 1
ATOM 1352 C C . TRP A 1 167 ? 8.645 18.262 -5.268 1.00 68.94 167 TRP A C 1
ATOM 1354 O O . TRP A 1 167 ? 9.866 18.235 -5.429 1.00 68.94 167 TRP A O 1
ATOM 1364 N N . ARG A 1 168 ? 7.832 19.029 -5.999 1.00 52.03 168 ARG A N 1
ATOM 1365 C CA . ARG A 1 168 ? 8.276 20.109 -6.884 1.00 52.03 168 ARG A CA 1
ATOM 1366 C C . ARG A 1 168 ? 8.207 21.446 -6.164 1.00 52.03 168 ARG A C 1
ATOM 1368 O O . ARG A 1 168 ? 9.080 22.283 -6.474 1.00 52.03 168 ARG A O 1
#

Foldseek 3Di:
DPPPVVVVVVVVVVVVVVVVVVVVVVVVVVVLVVVLVVVLVVDDADEDPDLPDQCLVVLVVLLVQLLVCVVVVVVSSNVSSLSNNLNHLVRYDDHPNVLVSLLSSLVSNQVRDDDPVPDPDDDSSLVSSLLSCLVVVVSLVPDPSNVVSVVVDDCNVVSNCVNNVVVD